Protein AF-A0ABD0RCP2-F1 (afdb_monomer_lite)

Sequence (127 aa):
LDYSGIAFLIMGSFVPWLYYSFYCSPQPCFIYLIVVCILGVAAIIVSQCDFFATPQYRGVRAGVFVGLGLSGVVPTLHFMITEGFLKATTIGQMGWLFLMAVLYITGACLYAARIPERFFPGKCDIW

Structure (mmCIF, N/CA/C/O backbone):
data_AF-A0ABD0RCP2-F1
#
_entry.id   AF-A0ABD0RCP2-F1
#
loop_
_atom_site.group_PDB
_atom_site.id
_atom_site.type_symbol
_atom_site.label_atom_id
_atom_site.label_alt_id
_atom_site.label_comp_id
_atom_site.label_asym_id
_atom_site.label_entity_id
_atom_site.label_seq_id
_atom_site.pdbx_PDB_ins_code
_atom_site.Cartn_x
_atom_site.Cartn_y
_atom_site.Cartn_z
_atom_site.occupancy
_atom_site.B_iso_or_equiv
_atom_site.auth_seq_id
_atom_site.auth_comp_id
_atom_site.auth_asym_id
_atom_site.auth_atom_id
_atom_site.pdbx_PDB_model_num
ATOM 1 N N . LEU A 1 1 ? 0.194 1.430 20.033 1.00 63.53 1 LEU A N 1
ATOM 2 C CA . LEU A 1 1 ? 1.346 0.729 19.418 1.00 63.53 1 LEU A CA 1
ATOM 3 C C . LEU A 1 1 ? 0.920 -0.173 18.260 1.00 63.53 1 LEU A C 1
ATOM 5 O O . LEU A 1 1 ? 1.549 -0.104 17.213 1.00 63.53 1 LEU A O 1
ATOM 9 N N . ASP A 1 2 ? -0.164 -0.938 18.397 1.00 74.44 2 ASP A N 1
ATOM 10 C CA . ASP A 1 2 ? -0.613 -1.912 17.383 1.00 74.44 2 ASP A CA 1
ATOM 11 C C . ASP A 1 2 ? -0.838 -1.312 15.982 1.00 74.44 2 ASP A C 1
ATOM 13 O O . ASP A 1 2 ? -0.345 -1.836 14.985 1.00 74.44 2 ASP A O 1
ATOM 17 N N . TYR A 1 3 ? -1.499 -0.154 15.890 1.00 73.62 3 TYR A N 1
ATOM 18 C CA . TYR A 1 3 ? -1.742 0.529 14.610 1.00 73.62 3 TYR A CA 1
ATOM 19 C C . TYR A 1 3 ? -0.472 1.081 13.952 1.00 73.62 3 TYR A C 1
ATOM 21 O O . TYR A 1 3 ? -0.346 1.068 12.727 1.00 73.62 3 TYR A O 1
ATOM 29 N N . SER A 1 4 ? 0.487 1.535 14.759 1.00 81.62 4 SER A N 1
ATOM 30 C CA . SER A 1 4 ? 1.782 2.010 14.271 1.00 81.62 4 SER A CA 1
ATOM 31 C C . SER A 1 4 ? 2.574 0.868 13.633 1.00 81.62 4 SER A C 1
ATOM 33 O O . SER A 1 4 ? 3.219 1.072 12.611 1.00 81.62 4 SER A O 1
ATOM 35 N N . GLY A 1 5 ? 2.474 -0.346 14.189 1.00 84.00 5 GLY A N 1
ATOM 36 C CA . GLY A 1 5 ? 3.107 -1.543 13.632 1.00 84.00 5 GLY A CA 1
ATOM 37 C C . GLY A 1 5 ? 2.630 -1.867 12.214 1.00 84.00 5 GLY A C 1
ATOM 38 O O . GLY A 1 5 ? 3.448 -2.168 11.349 1.00 84.00 5 GLY A O 1
ATOM 39 N N . ILE A 1 6 ? 1.328 -1.721 11.942 1.00 83.94 6 ILE A N 1
ATOM 40 C CA . ILE A 1 6 ? 0.759 -1.923 10.598 1.00 83.94 6 ILE A CA 1
ATOM 41 C C . ILE A 1 6 ? 1.344 -0.910 9.606 1.00 83.94 6 ILE A C 1
ATOM 43 O O . ILE A 1 6 ? 1.741 -1.285 8.503 1.00 83.94 6 ILE A O 1
ATOM 47 N N . ALA A 1 7 ? 1.441 0.364 9.997 1.00 85.69 7 ALA A N 1
ATOM 48 C CA . ALA A 1 7 ? 2.041 1.393 9.149 1.00 85.69 7 ALA A CA 1
ATOM 49 C C . ALA A 1 7 ? 3.521 1.100 8.852 1.00 85.69 7 ALA A C 1
ATOM 51 O O . ALA A 1 7 ? 3.929 1.163 7.694 1.00 85.69 7 ALA A O 1
ATOM 52 N N . PHE A 1 8 ? 4.307 0.718 9.865 1.00 87.12 8 PHE A N 1
ATOM 53 C CA . PHE A 1 8 ? 5.711 0.341 9.680 1.00 87.12 8 PHE A CA 1
ATOM 54 C C . PHE A 1 8 ? 5.878 -0.877 8.772 1.00 87.12 8 PHE A C 1
ATOM 56 O O . PHE A 1 8 ? 6.775 -0.880 7.933 1.00 87.12 8 PHE A O 1
ATOM 63 N N . LEU A 1 9 ? 5.007 -1.884 8.895 1.00 87.44 9 LEU A N 1
ATOM 64 C CA . LEU A 1 9 ? 5.017 -3.055 8.020 1.00 87.44 9 LEU A CA 1
ATOM 65 C C . LEU A 1 9 ? 4.789 -2.656 6.555 1.00 87.44 9 LEU A C 1
ATOM 67 O O . LEU A 1 9 ? 5.517 -3.117 5.679 1.00 87.44 9 LEU A O 1
ATOM 71 N N . ILE A 1 10 ? 3.810 -1.781 6.292 1.00 87.38 10 ILE A N 1
ATOM 72 C CA . ILE A 1 10 ? 3.522 -1.293 4.935 1.00 87.38 10 ILE A CA 1
ATOM 73 C C . ILE A 1 10 ? 4.690 -0.453 4.409 1.00 87.38 10 ILE A C 1
ATOM 75 O O . ILE A 1 10 ? 5.156 -0.675 3.301 1.00 87.38 10 ILE A O 1
ATOM 79 N N . MET A 1 11 ? 5.219 0.481 5.199 1.00 89.94 11 MET A N 1
ATOM 80 C CA . MET A 1 11 ? 6.375 1.276 4.776 1.00 89.94 11 MET A CA 1
ATOM 81 C C . MET A 1 11 ? 7.583 0.386 4.461 1.00 89.94 11 MET A C 1
ATOM 83 O O . MET A 1 11 ? 8.210 0.535 3.415 1.00 89.94 11 MET A O 1
ATOM 87 N N . GLY A 1 12 ? 7.885 -0.565 5.347 1.00 88.88 12 GLY A N 1
ATOM 88 C CA . GLY A 1 12 ? 9.017 -1.474 5.213 1.00 88.88 12 GLY A CA 1
ATOM 89 C C . GLY A 1 12 ? 8.905 -2.406 4.009 1.00 88.88 12 GLY A C 1
ATOM 90 O O . GLY A 1 12 ? 9.920 -2.675 3.373 1.00 88.88 12 GLY A O 1
ATOM 91 N N . SER A 1 13 ? 7.699 -2.857 3.649 1.00 88.44 13 SER A N 1
ATOM 92 C CA . SER A 1 13 ? 7.498 -3.721 2.478 1.00 88.44 13 SER A CA 1
ATOM 93 C C . SER A 1 13 ? 7.712 -2.986 1.150 1.00 88.44 13 SER A C 1
ATOM 95 O O . SER A 1 13 ? 8.200 -3.582 0.188 1.00 88.44 13 SER A O 1
ATOM 97 N N . PHE A 1 14 ? 7.433 -1.679 1.101 1.00 88.00 14 PHE A N 1
ATOM 98 C CA . PHE A 1 14 ? 7.637 -0.859 -0.095 1.00 88.00 14 PHE A CA 1
ATOM 99 C C . PHE A 1 14 ? 9.113 -0.579 -0.392 1.00 88.00 14 PHE A C 1
ATOM 101 O O . PHE A 1 14 ? 9.467 -0.446 -1.561 1.00 88.00 14 PHE A O 1
ATOM 108 N N . VAL A 1 15 ? 9.983 -0.512 0.622 1.00 89.62 15 VAL A N 1
ATOM 109 C CA . VAL A 1 15 ? 11.412 -0.186 0.442 1.00 89.62 15 VAL A CA 1
ATOM 110 C C . VAL A 1 15 ? 12.131 -1.155 -0.512 1.00 89.62 15 VAL A C 1
ATOM 112 O O . VAL A 1 15 ? 12.635 -0.687 -1.536 1.00 89.62 15 VAL A O 1
ATOM 115 N N . PRO A 1 16 ? 12.188 -2.481 -0.257 1.00 89.88 16 PRO A N 1
ATOM 116 C CA . PRO A 1 16 ? 12.866 -3.404 -1.164 1.00 89.88 16 PRO A CA 1
ATOM 117 C C . PRO A 1 16 ? 12.149 -3.484 -2.513 1.00 89.88 16 PRO A C 1
ATOM 119 O O . PRO A 1 16 ? 12.798 -3.536 -3.555 1.00 89.88 16 PRO A O 1
ATOM 122 N N . TRP A 1 17 ? 10.814 -3.442 -2.521 1.00 88.19 17 TRP A N 1
ATOM 123 C CA . TRP A 1 17 ? 10.038 -3.533 -3.753 1.00 88.19 17 TRP A CA 1
ATOM 124 C C . TRP A 1 17 ? 10.311 -2.366 -4.712 1.00 88.19 17 TRP A C 1
ATOM 126 O O . TRP A 1 17 ? 10.583 -2.599 -5.892 1.00 88.19 17 TRP A O 1
ATOM 136 N N . LEU A 1 18 ? 10.297 -1.124 -4.220 1.00 89.88 18 LEU A N 1
ATOM 137 C CA . LEU A 1 18 ? 10.615 0.059 -5.024 1.00 89.88 18 LEU A CA 1
ATOM 138 C C . LEU A 1 18 ? 12.078 0.061 -5.465 1.00 89.88 18 LEU A C 1
ATOM 140 O O . LEU A 1 18 ? 12.352 0.380 -6.619 1.00 89.88 18 LEU A O 1
ATOM 144 N N . TYR A 1 19 ? 12.996 -0.350 -4.585 1.00 89.56 19 TYR A N 1
ATOM 145 C CA . TYR A 1 19 ? 14.419 -0.430 -4.904 1.00 89.56 19 TYR A CA 1
ATOM 146 C C . TYR A 1 19 ? 14.697 -1.374 -6.082 1.00 89.56 19 TYR A C 1
ATOM 148 O O . TYR A 1 19 ? 15.423 -1.009 -7.005 1.00 89.56 19 TYR A O 1
ATOM 156 N N . TYR A 1 20 ? 14.087 -2.564 -6.093 1.00 87.44 20 TYR A N 1
ATOM 157 C CA . TYR A 1 20 ? 14.254 -3.511 -7.198 1.00 87.44 20 TYR A CA 1
ATOM 158 C C . TYR A 1 20 ? 13.476 -3.110 -8.453 1.00 87.44 20 TYR A C 1
ATOM 160 O O . TYR A 1 20 ? 13.978 -3.295 -9.559 1.00 87.44 20 TYR A O 1
ATOM 168 N N . SER A 1 21 ? 12.277 -2.542 -8.305 1.00 85.38 21 SER A N 1
ATOM 169 C CA . SER A 1 21 ? 11.464 -2.123 -9.455 1.00 85.38 21 SER A CA 1
ATOM 170 C C . SER A 1 21 ? 12.101 -0.944 -10.191 1.00 85.38 21 SER A C 1
ATOM 172 O O . SER A 1 21 ? 12.167 -0.930 -11.410 1.00 85.38 21 SER A O 1
ATOM 174 N N . PHE A 1 22 ? 12.647 0.032 -9.472 1.00 88.25 22 PHE A N 1
ATOM 175 C CA . PHE A 1 22 ? 13.245 1.228 -10.067 1.00 88.25 22 PHE A CA 1
ATOM 176 C C . PHE A 1 22 ? 14.776 1.211 -10.017 1.00 88.25 22 PHE A C 1
ATOM 178 O O . PHE A 1 22 ? 15.408 2.266 -9.997 1.00 88.25 22 PHE A O 1
ATOM 185 N N . TYR A 1 23 ? 15.389 0.024 -10.043 1.00 87.19 23 TYR A N 1
ATOM 186 C CA . TYR A 1 23 ? 16.843 -0.130 -9.926 1.00 87.19 23 TYR A CA 1
ATOM 187 C C . TYR A 1 23 ? 17.615 0.697 -10.970 1.00 87.19 23 TYR A C 1
ATOM 189 O O . TYR A 1 23 ? 18.620 1.333 -10.660 1.00 87.19 23 TYR A O 1
ATOM 197 N N . CYS A 1 24 ? 17.109 0.747 -12.206 1.00 86.62 24 CYS A N 1
ATOM 198 C CA . CYS A 1 24 ? 17.708 1.509 -13.304 1.00 86.62 24 CYS A CA 1
ATOM 199 C C . CYS A 1 24 ? 17.313 2.999 -13.325 1.00 86.62 24 CYS A C 1
ATOM 201 O O . CYS A 1 24 ? 17.828 3.750 -14.147 1.00 86.62 24 CYS A O 1
ATOM 203 N N . SER A 1 25 ? 16.391 3.440 -12.465 1.00 87.62 25 SER A N 1
ATOM 204 C CA . SER A 1 25 ? 15.829 4.797 -12.459 1.00 87.62 25 SER A CA 1
ATOM 205 C C . SER A 1 25 ? 15.725 5.336 -11.024 1.00 87.62 25 SER A C 1
ATOM 207 O O . SER A 1 25 ? 14.675 5.233 -10.389 1.00 87.62 25 SER A O 1
ATOM 209 N N . PRO A 1 26 ? 16.790 5.958 -10.486 1.00 89.69 26 PRO A N 1
ATOM 210 C CA . PRO A 1 26 ? 16.838 6.337 -9.074 1.00 89.69 26 PRO A CA 1
ATOM 211 C C . PRO A 1 26 ? 15.880 7.483 -8.714 1.00 89.69 26 PRO A C 1
ATOM 213 O O . PRO A 1 26 ? 15.370 7.520 -7.596 1.00 89.69 26 PRO A O 1
ATOM 216 N N . GLN A 1 27 ? 15.591 8.403 -9.642 1.00 92.75 27 GLN A N 1
ATOM 217 C CA . GLN A 1 27 ? 14.676 9.525 -9.390 1.00 92.75 27 GLN A CA 1
ATOM 218 C C . GLN A 1 27 ? 13.260 9.081 -8.971 1.00 92.75 27 GLN A C 1
ATOM 220 O O . GLN A 1 27 ? 12.831 9.479 -7.885 1.00 92.75 27 GLN A O 1
ATOM 225 N N . PRO A 1 28 ? 12.529 8.253 -9.749 1.00 90.44 28 PRO A N 1
ATOM 226 C CA . PRO A 1 28 ? 11.207 7.784 -9.334 1.00 90.44 28 PRO A CA 1
ATOM 227 C C . PRO A 1 28 ? 11.264 6.946 -8.052 1.00 90.44 28 PRO A C 1
ATOM 229 O O . PRO A 1 28 ? 10.385 7.097 -7.206 1.00 90.44 28 PRO A O 1
ATOM 232 N N . CYS A 1 29 ? 12.319 6.145 -7.853 1.00 91.31 29 CYS A N 1
ATOM 233 C CA . CYS A 1 29 ? 12.523 5.386 -6.617 1.00 91.31 29 CYS A CA 1
ATOM 234 C C . CYS A 1 29 ? 12.481 6.296 -5.378 1.00 91.31 29 CYS A C 1
ATOM 236 O O . CYS A 1 29 ? 11.682 6.070 -4.470 1.00 91.31 29 CYS A O 1
ATOM 238 N N . PHE A 1 30 ? 13.286 7.365 -5.360 1.00 92.69 30 PHE A N 1
ATOM 239 C CA . PHE A 1 30 ? 13.336 8.299 -4.231 1.00 92.69 30 PHE A CA 1
ATOM 240 C C . PHE A 1 30 ? 12.013 9.029 -4.003 1.00 92.69 30 PHE A C 1
ATOM 242 O O . PHE A 1 30 ? 11.579 9.153 -2.858 1.00 92.69 30 PHE A O 1
ATOM 249 N N . ILE A 1 31 ? 11.355 9.487 -5.072 1.00 94.44 31 ILE A N 1
ATOM 250 C CA . ILE A 1 31 ? 10.082 10.210 -4.966 1.00 94.44 31 ILE A CA 1
ATOM 251 C C . ILE A 1 31 ? 9.024 9.321 -4.304 1.00 94.44 31 ILE A C 1
ATOM 253 O O . ILE A 1 31 ? 8.389 9.742 -3.337 1.00 94.44 31 ILE A O 1
ATOM 257 N N . TYR A 1 32 ? 8.860 8.080 -4.769 1.00 93.06 32 TYR A N 1
ATOM 258 C CA . TYR A 1 32 ? 7.862 7.173 -4.200 1.00 93.06 32 TYR A CA 1
ATOM 259 C C . TYR A 1 32 ? 8.184 6.762 -2.767 1.00 93.06 32 TYR A C 1
ATOM 261 O O . TYR A 1 32 ? 7.275 6.682 -1.944 1.00 93.06 32 TYR A O 1
ATOM 269 N N . LEU A 1 33 ? 9.461 6.561 -2.442 1.00 92.69 33 LEU A N 1
ATOM 270 C CA . LEU A 1 33 ? 9.881 6.218 -1.086 1.00 92.69 33 LEU A CA 1
ATOM 271 C C . LEU A 1 33 ? 9.574 7.368 -0.110 1.00 92.69 33 LEU A C 1
ATOM 273 O O . LEU A 1 33 ? 9.008 7.134 0.956 1.00 92.69 33 LEU A O 1
ATOM 277 N N . ILE A 1 34 ? 9.836 8.620 -0.505 1.00 94.56 34 ILE A N 1
ATOM 278 C CA . ILE A 1 34 ? 9.467 9.808 0.282 1.00 94.56 34 ILE A CA 1
ATOM 279 C C . ILE A 1 34 ? 7.949 9.886 0.475 1.00 94.56 34 ILE A C 1
ATOM 281 O O . ILE A 1 34 ? 7.488 10.087 1.598 1.00 94.56 34 ILE A O 1
ATOM 285 N N . VAL A 1 35 ? 7.164 9.694 -0.590 1.00 93.56 35 VAL A N 1
ATOM 286 C CA . VAL A 1 35 ? 5.695 9.736 -0.518 1.00 93.56 35 VAL A CA 1
ATOM 287 C C . VAL A 1 35 ? 5.157 8.670 0.438 1.00 93.56 35 VAL A C 1
ATOM 289 O O . VAL A 1 35 ? 4.347 8.991 1.306 1.00 93.56 35 VAL A O 1
ATOM 292 N N . VAL A 1 36 ? 5.633 7.427 0.339 1.00 93.12 36 VAL A N 1
ATOM 293 C CA . VAL A 1 36 ? 5.221 6.331 1.232 1.00 93.12 36 VAL A CA 1
ATOM 294 C C . VAL A 1 36 ? 5.596 6.628 2.681 1.00 93.12 36 VAL A C 1
ATOM 296 O O . VAL A 1 36 ? 4.785 6.398 3.577 1.00 93.12 36 VAL A O 1
ATOM 299 N N . CYS A 1 37 ? 6.778 7.195 2.928 1.00 92.69 37 CYS A N 1
ATOM 300 C CA . CYS A 1 37 ? 7.180 7.613 4.267 1.00 92.69 37 CYS A CA 1
ATOM 301 C C . CYS A 1 37 ? 6.280 8.718 4.828 1.00 92.69 37 CYS A C 1
ATOM 303 O O . CYS A 1 37 ? 5.845 8.616 5.971 1.00 92.69 37 CYS A O 1
ATOM 305 N N . ILE A 1 38 ? 5.955 9.746 4.039 1.00 93.81 38 ILE A N 1
ATOM 306 C CA . ILE A 1 38 ? 5.063 10.832 4.472 1.00 93.81 38 ILE A CA 1
ATOM 307 C C . ILE A 1 38 ? 3.667 10.286 4.784 1.00 93.81 38 ILE A C 1
ATOM 309 O O . ILE A 1 38 ? 3.121 10.573 5.848 1.00 93.81 38 ILE A O 1
ATOM 313 N N . LEU A 1 39 ? 3.102 9.469 3.890 1.00 91.75 39 LEU A N 1
ATOM 314 C CA . LEU A 1 39 ? 1.786 8.860 4.088 1.00 91.75 39 LEU A CA 1
ATOM 315 C C . LEU A 1 39 ? 1.773 7.913 5.295 1.00 91.75 39 LEU A C 1
ATOM 317 O O . LEU A 1 39 ? 0.820 7.918 6.072 1.00 91.75 39 LEU A O 1
ATOM 321 N N . GLY A 1 40 ? 2.835 7.130 5.485 1.00 90.69 40 GLY A N 1
ATOM 322 C CA . GLY A 1 40 ? 2.977 6.221 6.616 1.00 90.69 40 GLY A CA 1
ATOM 323 C C . GLY A 1 40 ? 3.116 6.957 7.948 1.00 90.69 40 GLY A C 1
ATOM 324 O O . GLY A 1 40 ? 2.418 6.623 8.903 1.00 90.69 40 GLY A O 1
ATOM 325 N N . VAL A 1 41 ? 3.928 8.017 8.011 1.00 91.19 41 VAL A N 1
ATOM 326 C CA . VAL A 1 41 ? 4.040 8.875 9.202 1.00 91.19 41 VAL A CA 1
ATOM 327 C C . VAL A 1 41 ? 2.712 9.571 9.498 1.00 91.19 41 VAL A C 1
ATOM 329 O O . VAL A 1 41 ? 2.280 9.582 10.649 1.00 91.19 41 VAL A O 1
ATOM 332 N N . ALA A 1 42 ? 2.016 10.083 8.480 1.00 89.94 42 ALA A N 1
ATOM 333 C CA . ALA A 1 42 ? 0.686 10.660 8.652 1.00 89.94 42 ALA A CA 1
ATOM 334 C C . ALA A 1 42 ? -0.309 9.627 9.211 1.00 89.94 42 ALA A C 1
ATOM 336 O O . ALA A 1 42 ? -1.028 9.926 10.163 1.00 89.94 42 ALA A O 1
ATOM 337 N N . ALA A 1 43 ? -0.306 8.394 8.692 1.00 88.12 43 ALA A N 1
ATOM 338 C CA . ALA A 1 43 ? -1.128 7.304 9.214 1.00 88.12 43 ALA A CA 1
ATOM 339 C C . ALA A 1 43 ? -0.777 6.955 10.673 1.00 88.12 43 ALA A C 1
ATOM 341 O O . ALA A 1 43 ? -1.680 6.728 11.480 1.00 88.12 43 ALA A O 1
ATOM 342 N N . ILE A 1 44 ? 0.510 6.971 11.042 1.00 88.12 44 ILE A N 1
ATOM 343 C CA . ILE A 1 44 ? 0.954 6.779 12.430 1.00 88.12 44 ILE A CA 1
ATOM 344 C C . ILE A 1 44 ? 0.414 7.900 13.319 1.00 88.12 44 ILE A C 1
ATOM 346 O O . ILE A 1 44 ? -0.192 7.595 14.341 1.00 88.12 44 ILE A O 1
ATOM 350 N N . ILE A 1 45 ? 0.570 9.168 12.935 1.00 87.19 45 ILE A N 1
ATOM 351 C CA . ILE A 1 45 ? 0.084 10.315 13.719 1.00 87.19 45 ILE A CA 1
ATOM 352 C C . ILE A 1 45 ? -1.432 10.224 13.916 1.00 87.19 45 ILE A C 1
ATOM 354 O O . ILE A 1 45 ? -1.908 10.295 15.046 1.00 87.19 45 ILE A O 1
ATOM 358 N N . VAL A 1 46 ? -2.183 9.973 12.841 1.00 84.50 46 VAL A N 1
ATOM 359 C CA . VAL A 1 46 ? -3.643 9.793 12.893 1.00 84.50 46 VAL A CA 1
ATOM 360 C C . VAL A 1 46 ? -4.029 8.631 13.813 1.00 84.50 46 VAL A C 1
ATOM 362 O O . VAL A 1 46 ? -5.006 8.725 14.553 1.00 84.50 46 VAL A O 1
ATOM 365 N N . SER A 1 47 ? -3.242 7.553 13.828 1.00 80.88 47 SER A N 1
ATOM 366 C CA . SER A 1 47 ? -3.482 6.411 14.715 1.00 80.88 47 SER A CA 1
ATOM 367 C C . SER A 1 47 ? -3.236 6.696 16.201 1.00 80.88 47 SER A C 1
ATOM 369 O O . SER A 1 47 ? -3.724 5.934 17.033 1.00 80.88 47 SER A O 1
ATOM 371 N N . GLN A 1 48 ? -2.492 7.757 16.540 1.00 80.50 48 GLN A N 1
ATOM 372 C CA . GLN A 1 48 ? -2.270 8.182 17.928 1.00 80.50 48 GLN A CA 1
ATOM 373 C C . GLN A 1 48 ? -3.379 9.103 18.456 1.00 80.50 48 GLN A C 1
ATOM 375 O O . GLN A 1 48 ? -3.409 9.384 19.648 1.00 80.50 48 GLN A O 1
ATOM 380 N N . CYS A 1 49 ? -4.289 9.591 17.608 1.00 81.19 49 CYS A N 1
ATOM 381 C CA . CYS A 1 49 ? -5.396 10.420 18.072 1.00 81.19 49 CYS A CA 1
ATOM 382 C C . CYS A 1 49 ? -6.451 9.569 18.800 1.00 81.19 49 CYS A C 1
ATOM 384 O O . CYS A 1 49 ? -7.055 8.680 18.198 1.00 81.19 49 CYS A O 1
ATOM 386 N N . ASP A 1 50 ? -6.759 9.901 20.057 1.00 72.62 50 ASP A N 1
ATOM 387 C CA . ASP A 1 50 ? -7.741 9.176 20.886 1.00 72.62 50 ASP A CA 1
ATOM 388 C C . ASP A 1 50 ? -9.141 9.114 20.257 1.00 72.62 50 ASP A C 1
ATOM 390 O O . ASP A 1 50 ? -9.853 8.113 20.358 1.00 72.62 50 ASP A O 1
ATOM 394 N N . PHE A 1 51 ? -9.522 10.154 19.513 1.00 70.81 51 PHE A N 1
ATOM 395 C CA . PHE A 1 51 ? -10.774 10.185 18.759 1.00 70.81 51 PHE A CA 1
ATOM 396 C C . PHE A 1 51 ? -10.866 9.052 17.725 1.00 70.81 51 PHE A C 1
ATOM 398 O O . PHE A 1 51 ? -11.929 8.468 17.509 1.00 70.81 51 PHE A O 1
ATOM 405 N N . PHE A 1 52 ? -9.728 8.682 17.141 1.00 66.00 52 PHE A N 1
ATOM 406 C CA . PHE A 1 52 ? -9.603 7.627 16.145 1.00 66.00 52 PHE A CA 1
ATOM 407 C C . PHE A 1 52 ? -9.682 6.221 16.755 1.00 66.00 52 PHE A C 1
ATOM 409 O O . PHE A 1 52 ? -9.925 5.254 16.030 1.00 66.00 52 PHE A O 1
ATOM 416 N N . ALA A 1 53 ? -9.515 6.080 18.076 1.00 69.19 53 ALA A N 1
ATOM 417 C CA . ALA A 1 53 ? -9.661 4.810 18.787 1.00 69.19 53 ALA A CA 1
ATOM 418 C C . ALA A 1 53 ? -11.135 4.395 18.950 1.00 69.19 53 ALA A C 1
ATOM 420 O O . ALA A 1 53 ? -11.434 3.199 19.039 1.00 69.19 53 ALA A O 1
ATOM 421 N N . THR A 1 54 ? -12.059 5.357 18.902 1.00 77.69 54 THR A N 1
ATOM 422 C CA . THR A 1 54 ? -13.489 5.113 19.110 1.00 77.69 54 THR A CA 1
ATOM 423 C C . THR A 1 54 ? -14.092 4.181 18.036 1.00 77.69 54 THR A C 1
ATOM 425 O O . THR A 1 54 ? -13.664 4.178 16.874 1.00 77.69 54 THR A O 1
ATOM 428 N N . PRO A 1 55 ? -15.071 3.327 18.395 1.00 74.25 55 PRO A N 1
ATOM 429 C CA . PRO A 1 55 ? -15.612 2.306 17.493 1.00 74.25 55 PRO A CA 1
ATOM 430 C C . PRO A 1 55 ? -16.299 2.875 16.241 1.00 74.25 55 PRO A C 1
ATOM 432 O O . PRO A 1 55 ? -16.374 2.173 15.232 1.00 74.25 55 PRO A O 1
ATOM 435 N N . GLN A 1 56 ? -16.748 4.133 16.276 1.00 78.88 56 GLN A N 1
ATOM 436 C CA . GLN A 1 56 ? -17.356 4.844 15.149 1.00 78.88 56 GLN A CA 1
ATOM 437 C C . GLN A 1 56 ? -16.363 5.052 13.990 1.00 78.88 56 GLN A C 1
ATOM 439 O O . GLN A 1 56 ? -16.754 4.994 12.827 1.00 78.88 56 GLN A O 1
ATOM 444 N N . TYR A 1 57 ? -15.066 5.211 14.284 1.00 78.31 57 TYR A N 1
ATOM 445 C CA . TYR A 1 57 ? -14.019 5.489 13.289 1.00 78.31 57 TYR A CA 1
ATOM 446 C C . TYR A 1 57 ? -13.335 4.230 12.748 1.00 78.31 57 TYR A C 1
ATOM 448 O O . TYR A 1 57 ? -12.347 4.315 12.016 1.00 78.31 57 TYR A O 1
ATOM 456 N N . ARG A 1 58 ? -13.871 3.036 13.042 1.00 73.25 58 ARG A N 1
ATOM 457 C CA . ARG A 1 58 ? -13.292 1.769 12.569 1.00 73.25 58 ARG A CA 1
ATOM 458 C C . ARG A 1 58 ? -13.174 1.711 11.043 1.00 73.25 58 ARG A C 1
ATOM 460 O O . ARG A 1 58 ? -12.135 1.288 10.541 1.00 73.25 58 ARG A O 1
ATOM 467 N N . GLY A 1 59 ? -14.203 2.160 10.320 1.00 73.69 59 GLY A N 1
ATOM 468 C CA . GLY A 1 59 ? -14.183 2.201 8.854 1.00 73.69 59 GLY A CA 1
ATOM 469 C C . GLY A 1 59 ? -13.128 3.165 8.311 1.00 73.69 59 GLY A C 1
ATOM 470 O O . GLY A 1 59 ? -12.420 2.834 7.365 1.00 73.69 59 GLY A O 1
ATOM 471 N N . VAL A 1 60 ? -12.952 4.317 8.965 1.00 80.75 60 VAL A N 1
ATOM 472 C CA . VAL A 1 60 ? -11.937 5.308 8.584 1.00 80.75 60 VAL A CA 1
ATOM 473 C C . VAL A 1 60 ? -10.531 4.745 8.791 1.00 80.75 60 VAL A C 1
ATOM 475 O O . VAL A 1 60 ? -9.698 4.864 7.900 1.00 80.75 60 VAL A O 1
ATOM 478 N N . ARG A 1 61 ? -10.276 4.043 9.906 1.00 79.19 61 ARG A N 1
ATOM 479 C CA . ARG A 1 61 ? -9.001 3.339 10.138 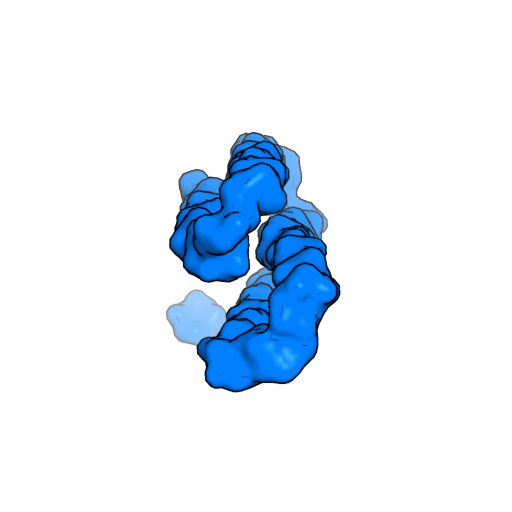1.00 79.19 61 ARG A CA 1
ATOM 480 C C . ARG A 1 61 ? -8.680 2.352 9.028 1.00 79.19 61 ARG A C 1
ATOM 482 O O . ARG A 1 61 ? -7.591 2.406 8.466 1.00 79.19 61 ARG A O 1
ATOM 489 N 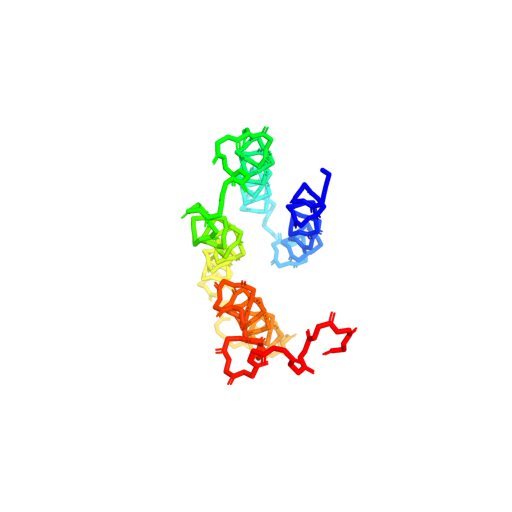N . ALA A 1 62 ? -9.628 1.472 8.706 1.00 80.06 62 ALA A N 1
ATOM 490 C CA . ALA A 1 62 ? -9.446 0.515 7.622 1.00 80.06 62 ALA A CA 1
ATOM 491 C C . ALA A 1 62 ? -9.169 1.237 6.295 1.00 80.06 62 ALA A C 1
ATOM 493 O O . ALA A 1 62 ? -8.224 0.882 5.599 1.00 80.06 62 ALA A O 1
ATOM 494 N N . GLY A 1 63 ? -9.913 2.306 5.995 1.00 82.81 63 GLY A N 1
ATOM 495 C CA . GLY A 1 63 ? -9.708 3.129 4.805 1.00 82.81 63 GLY A CA 1
ATOM 496 C C . GLY A 1 63 ? -8.318 3.766 4.723 1.00 82.81 63 GLY A C 1
ATOM 497 O O . GLY A 1 63 ? -7.713 3.735 3.658 1.00 82.81 63 GLY A O 1
ATOM 498 N N . VAL A 1 64 ? -7.775 4.285 5.829 1.00 86.19 64 VAL A N 1
ATOM 499 C CA . VAL A 1 64 ? -6.428 4.884 5.865 1.00 86.19 64 VAL A CA 1
ATOM 500 C C . VAL A 1 64 ? -5.353 3.844 5.544 1.00 86.19 64 VAL A C 1
ATOM 502 O O . VAL A 1 64 ? -4.509 4.088 4.685 1.00 86.19 64 VAL A O 1
ATOM 505 N N . PHE A 1 65 ? -5.392 2.668 6.179 1.00 83.06 65 PHE A N 1
ATOM 506 C CA . PHE A 1 65 ? -4.394 1.620 5.933 1.00 83.06 65 PHE A CA 1
ATOM 507 C C . PHE A 1 65 ? -4.542 0.971 4.551 1.00 83.06 65 PHE A C 1
ATOM 509 O O . PHE A 1 65 ? -3.539 0.701 3.891 1.00 83.06 65 PHE A O 1
ATOM 516 N N . VAL A 1 66 ? -5.777 0.772 4.078 1.00 84.31 66 VAL A N 1
ATOM 517 C CA . VAL A 1 66 ? -6.043 0.300 2.710 1.00 84.31 66 VAL A CA 1
ATOM 518 C C . VAL A 1 66 ? -5.564 1.321 1.694 1.00 84.31 66 VAL A C 1
ATOM 520 O O . VAL A 1 66 ? -4.889 0.947 0.745 1.00 84.31 66 VAL A O 1
ATOM 523 N N . GLY A 1 67 ? -5.858 2.604 1.902 1.00 86.69 67 GLY A N 1
ATOM 524 C CA . GLY A 1 67 ? -5.387 3.687 1.044 1.00 86.69 67 GLY A CA 1
ATOM 525 C C . GLY A 1 67 ? -3.862 3.755 0.993 1.00 86.69 67 GLY A C 1
ATOM 526 O O . GLY A 1 67 ? -3.295 3.893 -0.089 1.00 86.69 67 GLY A O 1
ATOM 527 N N . LEU A 1 68 ? -3.190 3.569 2.135 1.00 87.38 68 LEU A N 1
ATOM 528 C CA . LEU A 1 68 ? -1.732 3.491 2.200 1.00 87.38 68 LEU A CA 1
ATOM 529 C C . LEU A 1 68 ? -1.193 2.320 1.362 1.00 87.38 68 LEU A C 1
ATOM 531 O O . LEU A 1 68 ? -0.268 2.517 0.582 1.00 87.38 68 LEU A O 1
ATOM 535 N N . GLY A 1 69 ? -1.798 1.132 1.447 1.00 85.31 69 GLY A N 1
ATOM 536 C CA . GLY A 1 69 ? -1.425 -0.010 0.602 1.00 85.31 69 GLY A CA 1
ATOM 537 C C . GLY A 1 69 ? -1.725 0.213 -0.887 1.00 85.31 69 GLY A C 1
ATOM 538 O O . GLY A 1 69 ? -0.875 -0.025 -1.743 1.00 85.31 69 GLY A O 1
ATOM 539 N N . LEU A 1 70 ? -2.910 0.740 -1.208 1.00 86.00 70 LEU A N 1
ATOM 540 C CA . LEU A 1 70 ? -3.341 1.035 -2.578 1.00 86.00 70 LEU A CA 1
ATOM 541 C C . LEU A 1 70 ? -2.539 2.163 -3.232 1.00 86.00 70 LEU A C 1
ATOM 543 O O . LEU A 1 70 ? -2.491 2.233 -4.459 1.00 86.00 70 LEU A O 1
ATOM 547 N N . SER A 1 71 ? -1.854 3.005 -2.454 1.00 88.69 71 SER A N 1
ATOM 548 C CA . SER A 1 71 ? -0.922 3.997 -3.003 1.00 88.69 71 SER A CA 1
ATOM 549 C C . SER A 1 71 ? 0.161 3.355 -3.885 1.00 88.69 71 SER A C 1
ATOM 551 O O . SER A 1 71 ? 0.630 3.991 -4.826 1.00 88.69 71 SER A O 1
ATOM 553 N N . GLY A 1 72 ? 0.471 2.066 -3.671 1.00 85.94 72 GLY A N 1
ATOM 554 C CA . GLY A 1 72 ? 1.375 1.262 -4.500 1.00 85.94 72 GLY A CA 1
ATOM 555 C C . GLY A 1 72 ? 0.901 1.000 -5.932 1.00 85.94 72 GLY A C 1
ATOM 556 O O . GLY A 1 72 ? 1.712 0.646 -6.789 1.00 85.94 72 GLY A O 1
ATOM 557 N N . VAL A 1 73 ? -0.374 1.242 -6.250 1.00 87.19 73 VAL A N 1
ATOM 558 C CA . VAL A 1 73 ? -0.876 1.159 -7.631 1.00 87.19 73 VAL A CA 1
ATOM 559 C C . VAL A 1 73 ? -0.196 2.205 -8.519 1.00 87.19 73 VAL A C 1
ATOM 561 O O . VAL A 1 73 ? 0.134 1.911 -9.663 1.00 87.19 73 VAL A O 1
ATOM 564 N N . VAL A 1 74 ? 0.096 3.398 -7.991 1.00 90.12 74 VAL A N 1
ATOM 565 C CA . VAL A 1 74 ? 0.749 4.479 -8.748 1.00 90.12 74 VAL A CA 1
ATOM 566 C C . VAL A 1 74 ? 2.170 4.103 -9.211 1.00 90.12 74 VAL A C 1
ATOM 568 O O . VAL A 1 74 ? 2.410 4.151 -10.418 1.00 90.12 74 VAL A O 1
ATOM 571 N N . PRO A 1 75 ? 3.111 3.692 -8.332 1.00 88.56 75 PRO A N 1
ATOM 572 C CA . PRO A 1 75 ? 4.428 3.225 -8.766 1.00 88.56 75 PRO A CA 1
ATOM 573 C C . PRO A 1 75 ? 4.349 1.973 -9.644 1.00 88.56 75 PRO A C 1
ATOM 575 O O . PRO A 1 75 ? 5.148 1.843 -10.566 1.00 88.56 75 PRO A O 1
ATOM 578 N N . THR A 1 76 ? 3.363 1.093 -9.431 1.00 86.38 76 THR A N 1
ATOM 579 C CA . THR A 1 76 ? 3.147 -0.072 -10.306 1.00 86.38 76 THR A CA 1
ATOM 580 C C . THR A 1 76 ? 2.794 0.356 -11.731 1.00 86.38 76 THR A C 1
ATOM 582 O O . THR A 1 76 ? 3.416 -0.106 -12.683 1.00 86.38 76 THR A O 1
ATOM 585 N N . LEU A 1 77 ? 1.832 1.271 -11.894 1.00 87.75 77 LEU A N 1
ATOM 586 C CA . LEU A 1 77 ? 1.441 1.796 -13.205 1.00 87.75 77 LEU A CA 1
ATOM 587 C C . LEU A 1 77 ? 2.591 2.548 -13.878 1.00 87.75 77 LEU A C 1
ATOM 589 O O . LEU A 1 77 ? 2.808 2.378 -15.074 1.00 87.75 77 LEU A O 1
ATOM 593 N N . HIS A 1 78 ? 3.353 3.338 -13.119 1.00 90.00 78 HIS A N 1
ATOM 594 C CA . HIS A 1 78 ? 4.535 4.011 -13.653 1.00 90.00 78 HIS A CA 1
ATOM 595 C C . HIS A 1 78 ? 5.548 2.986 -14.180 1.00 90.00 78 HIS A C 1
ATOM 597 O O . HIS A 1 78 ? 5.940 3.071 -15.341 1.00 90.00 78 HIS A O 1
ATOM 603 N N . PHE A 1 79 ? 5.881 1.966 -13.385 1.00 86.38 79 PHE A N 1
ATOM 604 C CA . PHE A 1 79 ? 6.783 0.890 -13.796 1.00 86.38 79 PHE A CA 1
ATOM 605 C C . PHE A 1 79 ? 6.285 0.156 -15.055 1.00 86.38 79 PHE A C 1
ATOM 607 O O . PHE A 1 79 ? 7.058 -0.110 -15.972 1.00 86.38 79 PHE A O 1
ATOM 614 N N . MET A 1 80 ? 4.979 -0.119 -15.148 1.00 85.44 80 MET A N 1
ATOM 615 C CA . MET A 1 80 ? 4.366 -0.738 -16.330 1.00 85.44 80 MET A CA 1
ATOM 616 C C . MET A 1 80 ? 4.524 0.092 -17.602 1.00 85.44 80 MET A C 1
ATOM 618 O O . MET A 1 80 ? 4.738 -0.472 -18.675 1.00 85.44 80 MET A O 1
ATOM 622 N N . ILE A 1 81 ? 4.375 1.412 -17.489 1.00 87.31 81 ILE A N 1
ATOM 623 C CA . ILE A 1 81 ? 4.484 2.335 -18.620 1.00 87.31 81 ILE A CA 1
ATOM 624 C C . ILE A 1 81 ? 5.948 2.465 -19.058 1.00 87.31 81 ILE A C 1
ATOM 626 O O . ILE A 1 81 ? 6.210 2.516 -20.257 1.00 87.31 81 ILE A O 1
ATOM 630 N N . THR A 1 82 ? 6.899 2.484 -18.119 1.00 86.00 82 THR A N 1
ATOM 631 C CA . THR A 1 82 ? 8.327 2.672 -18.428 1.00 86.00 82 THR A CA 1
ATOM 632 C C . THR A 1 82 ? 9.012 1.407 -18.930 1.00 86.00 82 THR A C 1
ATOM 634 O O . THR A 1 82 ? 9.784 1.471 -19.879 1.00 86.00 82 THR A O 1
ATOM 637 N N . GLU A 1 83 ? 8.746 0.256 -18.312 1.00 83.81 83 GLU A N 1
ATOM 638 C CA . GLU A 1 83 ? 9.434 -1.011 -18.615 1.00 83.81 83 GLU A CA 1
ATOM 639 C C . GLU A 1 83 ? 8.641 -1.909 -19.577 1.00 83.81 83 GLU A C 1
ATOM 641 O O . GLU A 1 83 ? 9.167 -2.884 -20.118 1.00 83.81 83 GLU A O 1
ATOM 646 N N . GLY A 1 84 ? 7.371 -1.575 -19.812 1.00 82.62 84 GLY A N 1
ATOM 647 C CA . GLY A 1 84 ? 6.471 -2.303 -20.694 1.00 82.62 84 GLY A CA 1
ATOM 648 C C . GLY A 1 84 ? 5.806 -3.519 -20.040 1.00 82.62 84 GLY A C 1
ATOM 649 O O . GLY A 1 84 ? 6.343 -4.197 -19.158 1.00 82.62 84 GLY A O 1
ATOM 650 N N . PHE A 1 85 ? 4.608 -3.845 -20.531 1.00 76.19 85 PHE A N 1
ATOM 651 C CA . PHE A 1 85 ? 3.767 -4.920 -19.990 1.00 76.19 85 PHE A CA 1
ATOM 652 C C . PHE A 1 85 ? 4.425 -6.308 -20.068 1.00 76.19 85 PHE A C 1
ATOM 654 O O . PHE A 1 85 ? 4.278 -7.129 -19.163 1.00 76.19 85 PHE A O 1
ATOM 661 N N . LEU A 1 86 ? 5.194 -6.564 -21.131 1.00 76.06 86 LEU A N 1
ATOM 662 C CA . LEU A 1 86 ? 5.885 -7.836 -21.357 1.00 76.06 86 LEU A CA 1
ATOM 663 C C . LEU A 1 86 ? 6.942 -8.114 -20.283 1.00 76.06 86 LEU A C 1
ATOM 665 O O . LEU A 1 86 ? 7.019 -9.232 -19.783 1.00 76.06 86 LEU A O 1
ATOM 669 N N . LYS A 1 87 ? 7.707 -7.097 -19.871 1.00 76.62 87 LYS A N 1
ATOM 670 C CA . LYS A 1 87 ? 8.749 -7.226 -18.844 1.00 76.62 87 LYS A CA 1
ATOM 671 C C . LYS A 1 87 ? 8.142 -7.338 -17.443 1.00 76.62 87 LYS A C 1
ATOM 673 O O . LYS A 1 87 ? 8.543 -8.195 -16.660 1.00 76.62 87 LYS A O 1
ATOM 678 N N . ALA A 1 88 ? 7.095 -6.558 -17.166 1.00 72.75 88 ALA A N 1
ATOM 679 C CA . ALA A 1 88 ? 6.353 -6.622 -15.905 1.00 72.75 88 ALA A CA 1
ATOM 680 C C . ALA A 1 88 ? 5.668 -7.986 -15.667 1.00 72.75 88 ALA A C 1
ATOM 682 O O . ALA A 1 88 ? 5.534 -8.430 -14.523 1.00 72.75 88 ALA A O 1
ATOM 683 N N . THR A 1 89 ? 5.245 -8.665 -16.738 1.00 72.81 89 THR A N 1
ATOM 684 C CA . THR A 1 89 ? 4.633 -10.003 -16.668 1.00 72.81 89 THR A CA 1
ATOM 685 C C . THR A 1 89 ? 5.662 -11.133 -16.651 1.00 72.81 89 THR A C 1
ATOM 687 O O . THR A 1 89 ? 5.509 -12.056 -15.856 1.00 72.81 89 THR A O 1
ATOM 690 N N . THR A 1 90 ? 6.739 -11.054 -17.440 1.00 73.12 90 THR A N 1
ATOM 691 C CA . THR A 1 90 ? 7.794 -12.094 -17.462 1.00 73.12 90 THR A CA 1
ATOM 692 C C . THR A 1 90 ? 8.627 -12.153 -16.185 1.00 73.12 90 THR A C 1
ATOM 694 O O . THR A 1 90 ? 8.994 -13.244 -15.762 1.00 73.12 90 THR A O 1
ATOM 697 N N . ILE A 1 91 ? 8.876 -11.019 -15.521 1.00 71.31 91 ILE A N 1
ATOM 698 C CA . ILE A 1 91 ? 9.568 -10.983 -14.216 1.00 71.31 91 ILE A CA 1
ATOM 699 C C . ILE A 1 91 ? 8.640 -11.469 -13.076 1.00 71.31 91 ILE A C 1
ATOM 701 O O . ILE A 1 91 ? 9.063 -11.643 -11.937 1.00 71.31 91 ILE A O 1
ATOM 705 N N . GLY A 1 92 ? 7.357 -11.720 -13.362 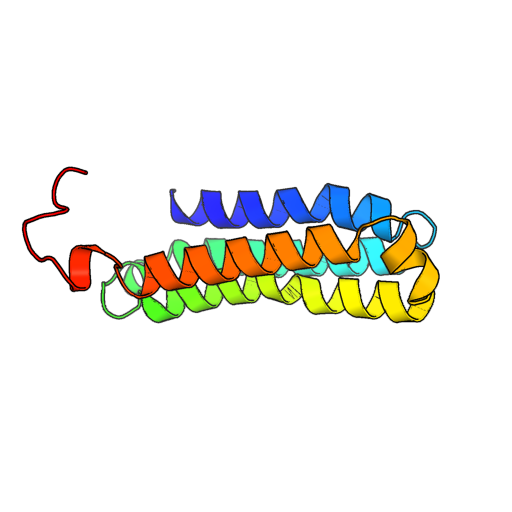1.00 67.50 92 GLY A N 1
ATOM 706 C CA . GLY A 1 92 ? 6.386 -12.230 -12.391 1.00 67.50 92 GLY A CA 1
ATOM 707 C C . GLY A 1 92 ? 5.893 -11.191 -11.380 1.00 67.50 92 GLY A C 1
ATOM 708 O O . GLY A 1 92 ? 5.052 -11.517 -10.542 1.00 67.50 92 GLY A O 1
ATOM 709 N N . GLN A 1 93 ? 6.349 -9.936 -11.461 1.00 73.81 93 GLN A N 1
ATOM 710 C CA . GLN A 1 93 ? 5.942 -8.869 -10.538 1.00 73.81 93 GLN A CA 1
ATOM 711 C C . GLN A 1 93 ? 4.428 -8.650 -10.524 1.00 73.81 93 GLN A C 1
ATOM 713 O O . GLN A 1 93 ? 3.849 -8.488 -9.456 1.00 73.81 93 GLN A O 1
ATOM 718 N N . MET A 1 94 ? 3.774 -8.708 -11.684 1.00 73.50 94 MET A N 1
ATOM 719 C CA . MET A 1 94 ? 2.322 -8.539 -11.813 1.00 73.50 94 MET A CA 1
ATOM 720 C C . MET A 1 94 ? 1.504 -9.536 -10.991 1.00 73.50 94 MET A C 1
ATOM 722 O O . MET A 1 94 ? 0.572 -9.143 -10.292 1.00 73.50 94 MET A O 1
ATOM 726 N N . GLY A 1 95 ? 1.852 -10.825 -11.067 1.00 80.06 95 GLY A N 1
ATOM 727 C CA . GLY A 1 95 ? 1.127 -11.877 -10.354 1.00 80.06 95 GLY A CA 1
ATOM 728 C C . GLY A 1 95 ? 1.265 -11.728 -8.840 1.00 80.06 95 GLY A C 1
ATOM 729 O O . GLY A 1 95 ? 0.272 -11.784 -8.116 1.00 80.06 95 GLY A O 1
ATOM 730 N N . TRP A 1 96 ? 2.484 -11.452 -8.368 1.00 82.31 96 TRP A N 1
ATOM 731 C CA . TRP A 1 96 ? 2.755 -11.222 -6.949 1.00 82.31 96 TRP A CA 1
ATOM 732 C C . TRP A 1 96 ? 2.109 -9.941 -6.423 1.00 82.31 96 TRP A C 1
ATOM 734 O O . TRP A 1 96 ? 1.550 -9.953 -5.328 1.00 82.31 96 TRP A O 1
ATOM 744 N N . LEU A 1 97 ? 2.122 -8.857 -7.203 1.00 81.00 97 LEU A N 1
ATOM 745 C CA . LEU A 1 97 ? 1.453 -7.607 -6.842 1.00 81.00 97 LEU A CA 1
ATOM 746 C C . LEU A 1 97 ? -0.060 -7.778 -6.758 1.00 81.00 97 LEU A C 1
ATOM 748 O O . LEU A 1 97 ? -0.672 -7.292 -5.810 1.00 81.00 97 LEU A O 1
ATOM 752 N N . PHE A 1 98 ? -0.659 -8.506 -7.701 1.00 80.75 98 PHE A N 1
ATOM 753 C CA . PHE A 1 98 ? -2.085 -8.806 -7.656 1.00 80.75 98 PHE A CA 1
ATOM 754 C C . PHE A 1 98 ? -2.442 -9.648 -6.428 1.00 80.75 98 PHE A C 1
ATOM 756 O O . PHE A 1 98 ? -3.375 -9.308 -5.705 1.00 80.75 98 PHE A O 1
ATOM 763 N N . LEU A 1 99 ? -1.665 -10.698 -6.138 1.00 86.69 99 LEU A N 1
ATOM 764 C CA . LEU A 1 99 ? -1.861 -11.513 -4.940 1.00 86.69 99 LEU A CA 1
ATOM 765 C C . LEU A 1 99 ? -1.747 -10.668 -3.663 1.00 86.69 99 LEU A C 1
ATOM 767 O O . LEU A 1 99 ? -2.606 -10.760 -2.789 1.00 86.69 99 LEU A O 1
ATOM 771 N N . MET A 1 100 ? -0.729 -9.808 -3.571 1.00 84.12 100 MET A N 1
ATOM 772 C CA . MET A 1 100 ? -0.559 -8.892 -2.442 1.00 84.12 100 MET A CA 1
ATOM 773 C C . MET A 1 100 ? -1.743 -7.934 -2.307 1.00 84.12 100 MET A C 1
ATOM 775 O O . MET A 1 100 ? -2.268 -7.781 -1.207 1.00 84.12 100 MET A O 1
ATOM 779 N N . ALA A 1 101 ? -2.215 -7.341 -3.405 1.00 80.94 101 ALA A N 1
ATOM 780 C CA . ALA A 1 101 ? -3.380 -6.462 -3.395 1.00 80.94 101 ALA A CA 1
ATOM 781 C C . ALA A 1 101 ? -4.636 -7.194 -2.900 1.00 80.94 101 ALA A C 1
ATOM 783 O O . ALA A 1 101 ? -5.344 -6.678 -2.036 1.00 80.94 101 ALA A O 1
ATOM 784 N N . VAL A 1 102 ? -4.883 -8.418 -3.378 1.00 84.06 102 VAL A N 1
ATOM 785 C CA . VAL A 1 102 ? -6.010 -9.246 -2.926 1.00 84.06 102 VAL A CA 1
ATOM 786 C C . VAL A 1 102 ? -5.900 -9.548 -1.434 1.00 84.06 102 VAL A C 1
ATOM 788 O O . VAL A 1 102 ? -6.878 -9.361 -0.713 1.00 84.06 102 VAL A O 1
ATOM 791 N N . LEU A 1 103 ? -4.731 -9.965 -0.945 1.00 86.31 103 LEU A N 1
ATOM 792 C CA . LEU A 1 103 ? -4.523 -10.261 0.474 1.00 86.31 103 LEU A CA 1
ATOM 793 C C . LEU A 1 103 ? -4.728 -9.018 1.355 1.00 86.31 103 LEU A C 1
ATOM 795 O O . LEU A 1 103 ? -5.433 -9.098 2.360 1.00 86.31 103 LEU A O 1
ATOM 799 N N . TYR A 1 104 ? -4.186 -7.863 0.955 1.00 80.62 104 TYR A N 1
ATOM 800 C CA . TYR A 1 104 ? -4.337 -6.604 1.692 1.00 80.62 104 TYR A CA 1
ATOM 801 C C . TYR A 1 104 ? -5.789 -6.117 1.731 1.00 80.62 104 TYR A C 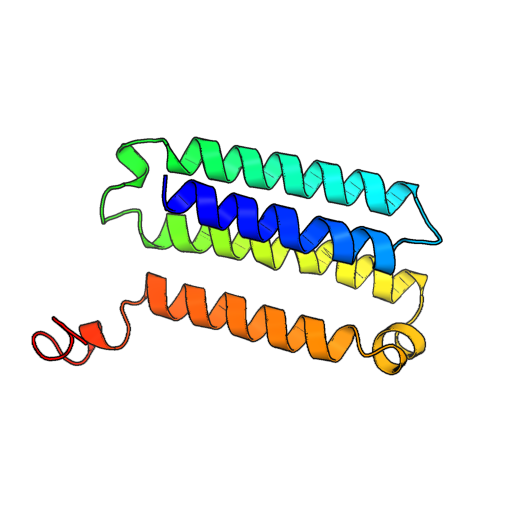1
ATOM 803 O O . TYR A 1 104 ? -6.290 -5.765 2.801 1.00 80.62 104 TYR A O 1
ATOM 811 N N . ILE A 1 105 ? -6.483 -6.118 0.587 1.00 76.88 105 ILE A N 1
ATOM 812 C CA . ILE A 1 105 ? -7.886 -5.689 0.504 1.00 76.88 105 ILE A CA 1
ATOM 813 C C . ILE A 1 105 ? -8.768 -6.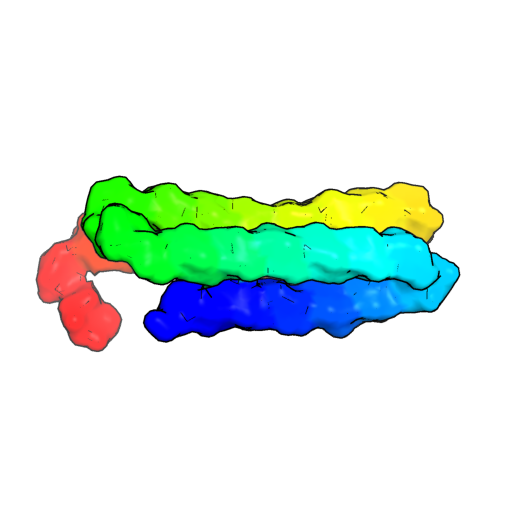645 1.305 1.00 76.88 105 ILE A C 1
ATOM 815 O O . ILE A 1 105 ? -9.571 -6.197 2.120 1.00 76.88 105 ILE A O 1
ATOM 819 N N . THR A 1 106 ? -8.593 -7.956 1.129 1.00 82.38 106 THR A N 1
ATOM 820 C CA . THR A 1 106 ? -9.401 -8.964 1.828 1.00 82.38 106 THR A CA 1
ATOM 821 C C . THR A 1 106 ? -9.187 -8.872 3.337 1.00 82.38 106 THR A C 1
ATOM 823 O O . THR A 1 106 ? -10.161 -8.794 4.082 1.00 82.38 106 THR A O 1
ATOM 826 N N . GLY A 1 107 ? -7.934 -8.791 3.799 1.00 80.25 107 GLY A N 1
ATOM 827 C CA . GLY A 1 107 ? -7.617 -8.645 5.221 1.00 80.25 107 GLY A CA 1
ATOM 828 C C . GLY A 1 107 ? -8.235 -7.387 5.833 1.00 80.25 107 GLY A C 1
ATOM 829 O O . GLY A 1 107 ? -8.839 -7.442 6.906 1.00 80.25 107 GLY A O 1
ATOM 830 N N . ALA A 1 108 ? -8.177 -6.260 5.123 1.00 76.25 108 ALA A N 1
ATOM 831 C CA . ALA A 1 108 ? -8.802 -5.030 5.587 1.00 76.25 108 ALA A CA 1
ATOM 832 C C . ALA A 1 108 ? -10.335 -5.086 5.576 1.00 76.25 108 ALA A C 1
ATOM 834 O O . ALA A 1 108 ? -10.966 -4.575 6.502 1.00 76.25 108 ALA A O 1
ATOM 835 N N . CYS A 1 109 ? -10.943 -5.718 4.569 1.00 76.56 109 CYS A N 1
ATOM 836 C CA . CYS A 1 109 ? -12.385 -5.935 4.514 1.00 76.56 109 CYS A CA 1
ATOM 837 C C . CYS A 1 109 ? -12.860 -6.806 5.679 1.00 76.56 109 CYS A C 1
ATOM 839 O O . CYS A 1 109 ? -13.840 -6.446 6.327 1.00 76.56 109 CYS A O 1
ATOM 841 N N . LEU A 1 110 ? -12.153 -7.896 5.991 1.00 82.50 110 LEU A N 1
ATOM 842 C CA . LEU A 1 110 ? -12.460 -8.752 7.140 1.00 82.50 110 LEU A CA 1
ATOM 843 C C . LEU A 1 110 ? -12.361 -7.967 8.456 1.00 82.50 110 LEU A C 1
ATOM 845 O O . LEU A 1 110 ? -13.305 -7.985 9.245 1.00 82.50 110 LEU A O 1
ATOM 849 N N . TYR A 1 111 ? -11.286 -7.194 8.647 1.00 78.31 111 TYR A N 1
ATOM 850 C CA . TYR A 1 111 ? -11.096 -6.357 9.836 1.00 78.31 111 TYR A CA 1
ATOM 851 C C . TYR A 1 111 ? -12.171 -5.265 9.982 1.00 78.31 111 TYR A C 1
ATOM 853 O 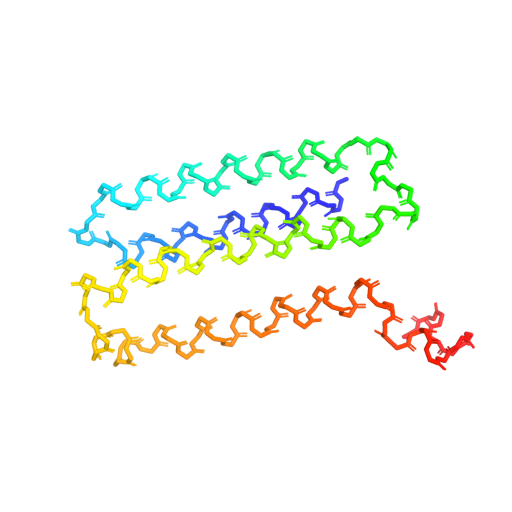O . TYR A 1 111 ? -12.700 -5.029 11.071 1.00 78.31 111 TYR A O 1
ATOM 861 N N . ALA A 1 112 ? -12.521 -4.588 8.886 1.00 71.38 112 ALA A N 1
ATOM 862 C CA . ALA A 1 112 ? -13.539 -3.543 8.887 1.00 71.38 112 ALA A CA 1
ATOM 863 C C . ALA A 1 112 ? -14.944 -4.112 9.132 1.00 71.38 112 ALA A C 1
ATOM 865 O O . ALA A 1 112 ? -15.732 -3.518 9.872 1.00 71.38 112 ALA A O 1
ATOM 866 N N . ALA A 1 113 ? -15.251 -5.254 8.511 1.00 77.50 113 ALA A N 1
ATOM 867 C CA . ALA A 1 113 ? -16.573 -5.865 8.517 1.00 77.50 113 ALA A CA 1
ATOM 868 C C . ALA A 1 113 ? -16.815 -6.828 9.687 1.00 77.50 113 ALA A C 1
ATOM 870 O O . ALA A 1 113 ? -17.974 -7.204 9.875 1.00 77.50 113 ALA A O 1
ATOM 871 N N . ARG A 1 114 ? -15.781 -7.181 10.469 1.00 80.69 114 ARG A N 1
ATOM 872 C CA . ARG A 1 114 ? -15.866 -8.120 11.601 1.00 80.69 114 ARG A CA 1
ATOM 873 C C . ARG A 1 114 ? -16.409 -9.486 11.181 1.00 80.69 114 ARG A C 1
ATOM 875 O O . ARG A 1 114 ? -17.421 -9.957 11.692 1.00 80.69 114 ARG A O 1
ATOM 882 N N . ILE A 1 115 ? -15.822 -10.060 10.139 1.00 82.62 115 ILE A N 1
ATOM 883 C CA . ILE A 1 115 ? -16.218 -11.375 9.629 1.00 82.62 115 ILE A CA 1
ATOM 884 C C . ILE A 1 115 ? -15.200 -12.391 10.161 1.00 82.62 115 ILE A C 1
ATOM 886 O O . ILE A 1 115 ? -14.008 -12.174 9.934 1.00 82.62 115 ILE A O 1
ATOM 890 N N . PRO A 1 116 ? -15.634 -13.510 10.778 1.00 85.00 116 PRO A N 1
ATOM 891 C CA . PRO A 1 116 ? -16.995 -14.067 10.778 1.00 85.00 116 PRO A CA 1
ATOM 892 C C . PRO A 1 116 ? -17.891 -13.707 11.979 1.00 85.00 116 PRO A C 1
ATOM 894 O O . PRO A 1 116 ? -19.077 -14.045 11.951 1.00 85.00 116 PRO A O 1
ATOM 897 N N . GLU A 1 117 ? -17.395 -13.018 13.008 1.00 84.56 117 GLU A N 1
ATOM 898 C CA . GLU A 1 117 ? -18.119 -12.791 14.270 1.00 84.56 117 GLU A CA 1
ATOM 899 C C . GLU A 1 117 ? -19.427 -11.998 14.101 1.00 84.56 117 GLU A C 1
ATOM 901 O O . GLU A 1 117 ? -20.375 -12.162 14.869 1.00 84.56 117 GLU A O 1
ATOM 906 N N . ARG A 1 118 ? -19.530 -11.189 13.041 1.00 83.12 118 ARG A N 1
ATOM 907 C CA . ARG A 1 118 ? -20.759 -10.500 12.632 1.00 83.12 118 ARG A CA 1
ATOM 908 C C . ARG A 1 118 ? -21.889 -11.463 12.274 1.00 83.12 118 ARG A C 1
ATOM 910 O O . ARG A 1 118 ? -23.050 -11.118 12.473 1.00 83.12 118 ARG A O 1
ATOM 917 N N . PHE A 1 119 ? -21.569 -12.626 11.711 1.00 85.25 119 PHE A N 1
ATOM 918 C CA . PHE A 1 119 ? -22.557 -13.624 11.294 1.00 85.25 119 PHE A CA 1
ATOM 919 C C . PHE A 1 119 ? -22.857 -14.644 12.394 1.00 85.25 119 PHE A C 1
ATOM 921 O O . PHE A 1 119 ? -23.964 -15.174 12.443 1.00 85.25 119 PHE A O 1
ATOM 928 N N . PHE A 1 120 ? -21.903 -14.890 13.296 1.00 86.38 120 PHE A N 1
ATOM 929 C CA . PHE A 1 120 ? -22.044 -15.863 14.379 1.00 86.38 120 PHE A CA 1
ATOM 930 C C . PHE A 1 120 ? -21.733 -15.234 15.747 1.00 86.38 120 PHE A C 1
ATOM 932 O O . PHE A 1 120 ? -20.705 -15.552 16.355 1.00 86.38 120 PHE A O 1
ATOM 939 N N . PRO A 1 121 ? -22.617 -14.353 16.255 1.00 84.12 121 PRO A N 1
ATOM 940 C CA . PRO A 1 121 ? -22.415 -13.723 17.554 1.00 84.12 121 PRO A CA 1
ATOM 941 C C . PRO A 1 121 ? -22.347 -14.789 18.656 1.00 84.12 121 PRO A C 1
ATOM 943 O O . PRO A 1 121 ? -23.216 -15.658 18.740 1.00 84.12 121 PRO A O 1
ATOM 946 N N . GLY A 1 122 ? -21.299 -14.739 19.482 1.00 85.06 122 GLY A N 1
ATOM 947 C CA . GLY A 1 122 ? -21.077 -15.673 20.591 1.00 85.06 122 GLY A CA 1
ATOM 948 C C . GLY A 1 122 ? -20.438 -17.016 20.216 1.00 85.06 122 GLY A C 1
ATOM 949 O O . GLY A 1 122 ? -20.294 -17.881 21.076 1.00 85.06 122 GLY A O 1
ATOM 950 N N . LYS A 1 123 ? -20.082 -17.245 18.940 1.00 84.25 123 LYS A N 1
ATOM 951 C CA . LYS A 1 123 ? -19.387 -18.480 18.510 1.00 84.25 123 LYS A CA 1
ATOM 952 C C . LYS A 1 123 ? -17.910 -18.287 18.178 1.00 84.25 123 LYS A C 1
ATOM 954 O O . LYS A 1 123 ? -17.181 -19.272 18.158 1.00 84.25 123 LYS A O 1
ATOM 959 N N . CYS A 1 124 ? -17.486 -17.046 17.952 1.00 85.00 124 CYS A N 1
ATOM 960 C CA . CYS A 1 124 ? -16.109 -16.671 17.618 1.00 85.00 124 CYS A CA 1
ATOM 961 C C . CYS A 1 124 ? -15.484 -15.803 18.724 1.00 85.00 124 CYS A C 1
ATOM 963 O O . CYS A 1 124 ? -14.767 -14.848 18.442 1.00 85.00 124 CYS A O 1
ATOM 965 N N . ASP A 1 125 ? -15.820 -16.079 19.990 1.00 81.75 125 ASP A N 1
ATOM 966 C CA . ASP A 1 125 ? -15.327 -15.281 21.123 1.00 81.75 125 ASP A CA 1
ATOM 967 C C . ASP A 1 125 ? -13.892 -15.660 21.531 1.00 81.75 125 ASP A C 1
ATOM 969 O O . ASP A 1 125 ? -13.179 -14.837 22.102 1.00 81.75 125 ASP A O 1
ATOM 973 N N . ILE A 1 126 ? -13.467 -16.901 21.251 1.00 85.62 126 ILE A N 1
ATOM 974 C CA . ILE A 1 126 ? -12.139 -17.432 21.622 1.00 85.62 126 ILE A CA 1
ATOM 975 C C . ILE A 1 126 ? -11.304 -17.811 20.388 1.00 85.62 126 ILE A C 1
ATOM 977 O O . ILE A 1 126 ? -10.084 -17.653 20.417 1.00 85.62 126 ILE A O 1
ATOM 981 N N . TRP A 1 127 ? -11.951 -18.303 19.324 1.00 63.38 127 TRP A N 1
ATOM 982 C CA . TRP A 1 127 ? -11.313 -18.831 18.113 1.00 63.38 127 TRP A CA 1
ATOM 983 C C . TRP A 1 127 ? -11.867 -18.166 16.857 1.00 63.38 127 TRP A C 1
ATOM 985 O O . TRP A 1 127 ? -13.113 -18.044 16.765 1.00 63.38 127 TRP A O 1
#

Radius of gyration: 17.04 Å; chains: 1; bounding box: 40×30×43 Å

InterPro domains:
  IPR004254 AdipoR/Haemolysin-III-related [PF03006] (1-127)
  IPR004254 AdipoR/Haemolysin-III-related [PTHR20855] (1-127)

Secondary structure (DSSP, 8-state):
-HHHHHHHHHHHHHHHHHHHHTTT-HHHHHHHHHHHHHHHHHHHHHHT-HHHHSGGGHHHHHHHHHHHHHTTHHHHHHHHHHH-HHHHHHTSHHHHHHHHHHHHHHHHHHHHHTTTTTTSTTTSS--

pLDDT: mean 83.34, std 6.78, range [63.38, 94.56]

Foldseek 3Di:
DVQLVLLCVLLVVVLVVLCVLCVVPVVVSVVLNVVLVVLSVVLVVCVPDPVCVDPVNLLVNLVSSLVSNCSVVVVVVVSCVVVHPVVCVVVVVVVVSVVVNCVSVVVSCCSSVVPPCVVPPPPVPPD

Organism: Cirrhinus mrigala (NCBI:txid683832)